Protein AF-A0A2W0B084-F1 (afdb_monomer_lite)

Foldseek 3Di:
DPDQCPDVVRVLVVLVVLLVVLDPVCLVVLLVQCPPPAPSSVVSSVVSCVSNVVVVSVVSVVVCVPPPDDHDDD

Secondary structure (DSSP, 8-state):
---GGG-HHHHTHHHHHHHHHT-GGGHHHHHHHTT-SSHHHHHHHHHHHHHTT-GGGHHHHHHHTT--PPP---

pLDDT: mean 74.93, std 13.5, range [41.91, 89.12]

Radius of gyration: 11.66 Å; chains: 1; bounding box: 30×22×30 Å

Sequence (74 aa):
MIPLLKDPDVQHIVPWSLAQIGDHDAVAPLIETLNDSNPDMRWLAIDALTILKAKEALPMIHALLTDDARIHFD

Structure (mmCIF, N/CA/C/O backbone):
data_AF-A0A2W0B084-F1
#
_entry.id   AF-A0A2W0B084-F1
#
loop_
_atom_site.group_PDB
_atom_site.id
_atom_site.type_symbol
_atom_site.label_atom_id
_atom_site.label_alt_id
_atom_site.label_comp_id
_atom_site.label_asym_id
_atom_site.label_entity_id
_atom_site.label_seq_id
_atom_site.pdbx_PDB_ins_code
_atom_site.Cartn_x
_atom_site.Cartn_y
_atom_site.Cartn_z
_atom_site.occupancy
_atom_site.B_iso_or_equiv
_atom_site.auth_seq_id
_atom_site.auth_comp_id
_atom_site.auth_asym_id
_atom_site.auth_atom_id
_atom_site.pdbx_PDB_model_num
ATOM 1 N N . MET A 1 1 ? -10.861 -13.952 -0.115 1.00 41.91 1 MET A N 1
ATOM 2 C CA . MET A 1 1 ? -10.660 -13.911 -1.581 1.00 41.91 1 MET A CA 1
ATOM 3 C C . MET A 1 1 ? -9.382 -13.125 -1.862 1.00 41.91 1 MET A C 1
ATOM 5 O O . MET A 1 1 ? -9.449 -11.912 -1.933 1.00 41.91 1 MET A O 1
ATOM 9 N N . ILE A 1 2 ? -8.228 -13.804 -1.947 1.00 49.69 2 ILE A N 1
ATOM 10 C CA . ILE A 1 2 ? -6.890 -13.203 -2.154 1.00 49.69 2 ILE A CA 1
ATOM 11 C C . ILE A 1 2 ? -6.211 -13.675 -3.477 1.00 49.69 2 ILE A C 1
ATOM 13 O O . ILE A 1 2 ? -5.083 -14.154 -3.417 1.00 49.69 2 ILE A O 1
ATOM 17 N N . PRO A 1 3 ? -6.828 -13.628 -4.686 1.00 49.34 3 PRO A N 1
ATOM 18 C CA . PRO A 1 3 ? -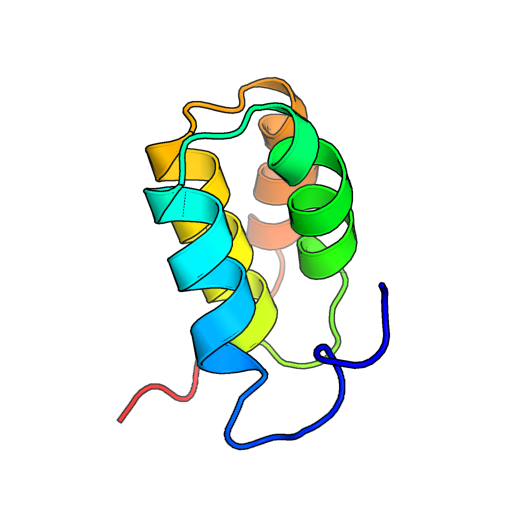6.045 -13.853 -5.911 1.00 49.34 3 PRO A CA 1
ATOM 19 C C . PRO A 1 3 ? -6.044 -12.695 -6.919 1.00 49.34 3 PRO A C 1
ATOM 21 O O . PRO A 1 3 ? -5.502 -12.861 -8.002 1.00 49.34 3 PRO A O 1
ATOM 24 N N . LEU A 1 4 ? -6.584 -11.518 -6.590 1.00 50.41 4 LEU A N 1
ATOM 25 C CA . LEU A 1 4 ? -6.593 -10.371 -7.516 1.00 50.41 4 LEU A CA 1
ATOM 26 C C . LEU A 1 4 ? -5.290 -9.554 -7.536 1.00 50.41 4 LEU A C 1
ATOM 28 O O . LEU A 1 4 ? -5.134 -8.676 -8.373 1.00 50.41 4 LEU A O 1
ATOM 32 N N . LEU A 1 5 ? -4.334 -9.866 -6.657 1.00 51.50 5 LEU A N 1
ATOM 33 C CA . LEU A 1 5 ? -3.091 -9.104 -6.495 1.00 51.50 5 LEU A CA 1
ATOM 34 C C . LEU A 1 5 ? -2.002 -9.402 -7.547 1.00 51.50 5 LEU A C 1
ATOM 36 O O . LEU A 1 5 ? -0.890 -8.912 -7.404 1.00 51.50 5 LEU A O 1
ATOM 40 N N . LYS A 1 6 ? -2.257 -10.258 -8.547 1.00 53.16 6 LYS A N 1
ATOM 41 C CA . LYS A 1 6 ? -1.209 -10.760 -9.464 1.00 53.16 6 LYS A CA 1
ATOM 42 C C . LYS A 1 6 ? -1.469 -10.530 -10.949 1.00 53.16 6 LYS A C 1
ATOM 44 O O . LYS A 1 6 ? -0.641 -10.934 -11.760 1.00 53.16 6 LYS A O 1
ATOM 49 N N . ASP A 1 7 ? -2.596 -9.927 -11.305 1.00 55.81 7 ASP A N 1
ATOM 50 C CA . ASP A 1 7 ? -2.888 -9.600 -12.698 1.00 55.81 7 ASP A CA 1
ATOM 51 C C . ASP A 1 7 ? -2.380 -8.176 -12.978 1.00 55.81 7 ASP A C 1
ATOM 53 O O . ASP A 1 7 ? -2.876 -7.257 -12.327 1.00 55.81 7 ASP A O 1
ATOM 57 N N . PRO A 1 8 ? -1.374 -7.965 -13.848 1.00 56.31 8 PRO A N 1
ATOM 58 C CA . PRO A 1 8 ? -0.694 -6.675 -13.995 1.00 56.31 8 PRO A CA 1
ATOM 59 C C . PRO A 1 8 ? -1.636 -5.514 -14.343 1.00 56.31 8 PRO A C 1
ATOM 61 O O . PRO A 1 8 ? -1.440 -4.415 -13.834 1.00 56.31 8 PRO A O 1
ATOM 64 N N . ASP A 1 9 ? -2.709 -5.756 -15.100 1.00 56.12 9 ASP A N 1
ATOM 65 C CA . ASP A 1 9 ? -3.705 -4.719 -15.418 1.00 56.12 9 ASP A CA 1
ATOM 66 C C . ASP A 1 9 ? -4.638 -4.399 -14.234 1.00 56.12 9 ASP A C 1
ATOM 68 O O . ASP A 1 9 ? -5.206 -3.311 -14.138 1.00 56.12 9 ASP A O 1
ATOM 72 N N . VAL A 1 10 ? -4.797 -5.337 -13.296 1.00 56.28 10 VAL A N 1
ATOM 73 C CA . VAL A 1 10 ? -5.703 -5.206 -12.142 1.00 56.28 10 VAL A CA 1
ATOM 74 C C . VAL A 1 10 ? -4.952 -4.836 -10.863 1.00 56.28 10 VAL A C 1
ATOM 76 O O . VAL A 1 10 ? -5.544 -4.309 -9.920 1.00 56.28 10 VAL A O 1
ATOM 79 N N . GLN A 1 11 ? -3.636 -5.041 -10.838 1.00 58.69 11 GLN A N 1
ATOM 80 C CA . GLN A 1 11 ? -2.790 -4.819 -9.674 1.00 58.69 11 GLN A CA 1
ATOM 81 C C . GLN A 1 11 ? -2.832 -3.350 -9.225 1.00 58.69 11 GLN A C 1
ATOM 83 O O . GLN A 1 11 ? -2.822 -3.085 -8.029 1.00 58.69 11 GLN A O 1
ATOM 88 N N . HIS A 1 12 ? -2.965 -2.395 -10.156 1.00 56.03 12 HIS A N 1
ATOM 89 C CA . HIS A 1 12 ? -3.049 -0.961 -9.837 1.00 56.03 12 HIS A CA 1
ATOM 90 C C . HIS A 1 12 ? -4.426 -0.551 -9.292 1.00 56.03 12 HIS A C 1
ATOM 92 O O . HIS A 1 12 ? -4.554 0.384 -8.501 1.00 56.03 12 HIS A O 1
ATOM 98 N N . ILE A 1 13 ? -5.473 -1.272 -9.698 1.00 60.12 13 ILE A N 1
ATOM 99 C CA . ILE A 1 13 ? -6.866 -0.964 -9.361 1.00 60.12 13 ILE A CA 1
ATOM 100 C C . ILE A 1 13 ? -7.174 -1.382 -7.919 1.00 60.12 13 ILE A C 1
ATOM 102 O O . ILE A 1 13 ? -7.985 -0.742 -7.248 1.00 60.12 13 ILE A O 1
ATOM 106 N N . VAL A 1 14 ? -6.526 -2.437 -7.418 1.00 62.84 14 VAL A N 1
ATOM 107 C CA . VAL A 1 14 ? -6.839 -3.026 -6.108 1.00 62.84 14 VAL A CA 1
ATOM 108 C C . VAL A 1 14 ? -6.462 -2.112 -4.933 1.00 62.84 14 VAL A C 1
ATOM 110 O O . VAL A 1 14 ? -7.356 -1.835 -4.131 1.00 62.84 14 VAL A O 1
ATOM 113 N N . PRO A 1 15 ? -5.229 -1.576 -4.813 1.00 59.78 15 PRO A N 1
ATOM 114 C CA . PRO A 1 15 ? -4.883 -0.659 -3.725 1.00 59.78 15 PRO A CA 1
ATOM 115 C C . PRO A 1 15 ? -5.764 0.595 -3.723 1.00 59.78 15 PRO A C 1
ATOM 117 O O . PRO A 1 15 ? -6.233 1.027 -2.671 1.00 59.78 15 PRO A O 1
ATOM 120 N N . TRP A 1 16 ? -6.061 1.133 -4.911 1.00 62.72 16 TRP A N 1
ATOM 121 C CA . TRP A 1 16 ? -6.888 2.331 -5.067 1.00 62.72 16 TRP A CA 1
ATOM 122 C C . TRP A 1 16 ? -8.360 2.087 -4.705 1.00 62.72 16 TRP A C 1
ATOM 124 O O . TRP A 1 16 ? -9.012 2.924 -4.076 1.00 62.72 16 TRP A O 1
ATOM 134 N N . SER A 1 17 ? -8.886 0.911 -5.053 1.00 62.78 17 SER A N 1
ATOM 135 C CA . SER A 1 17 ? -10.240 0.499 -4.67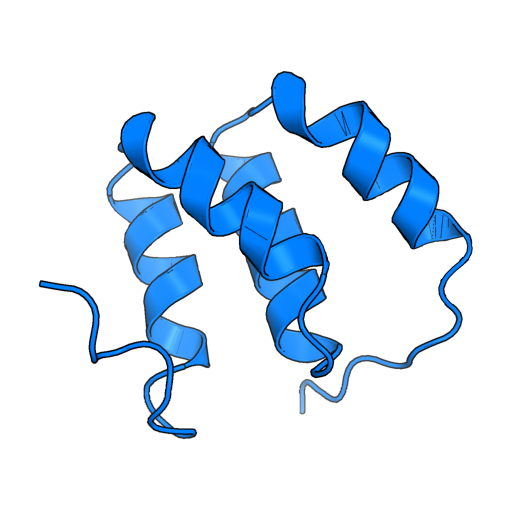3 1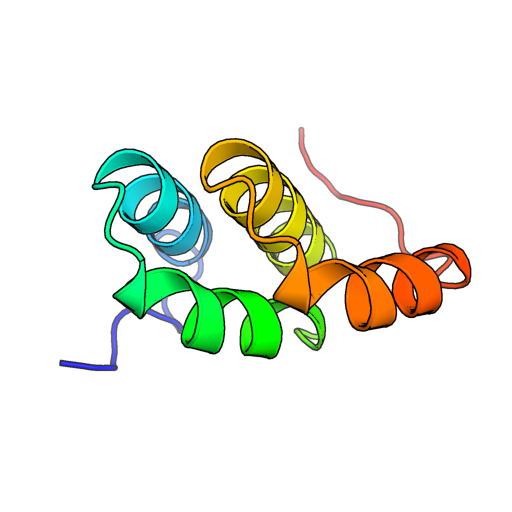.00 62.78 17 SER A CA 1
ATOM 136 C C . SER A 1 17 ? -10.345 0.259 -3.167 1.00 62.78 17 SER A C 1
ATOM 138 O O . SER A 1 17 ? -11.308 0.698 -2.547 1.00 62.78 17 SER A O 1
ATOM 140 N N . LEU A 1 18 ? -9.341 -0.374 -2.553 1.00 64.44 18 LEU A N 1
ATOM 141 C CA . LEU A 1 18 ? -9.304 -0.617 -1.107 1.00 64.44 18 LEU A CA 1
ATOM 142 C C . LEU A 1 18 ? -9.229 0.689 -0.300 1.00 64.44 18 LEU A C 1
ATOM 144 O O . LEU A 1 18 ? -9.934 0.825 0.697 1.00 64.44 18 LEU A O 1
ATOM 148 N N . ALA A 1 19 ? -8.457 1.676 -0.767 1.00 62.84 19 ALA A N 1
ATOM 149 C CA . ALA A 1 19 ? -8.411 3.009 -0.166 1.00 62.84 19 ALA A CA 1
ATOM 150 C C . ALA A 1 19 ? -9.775 3.713 -0.194 1.00 62.84 19 ALA A C 1
ATOM 152 O O . ALA A 1 19 ? -10.200 4.302 0.799 1.00 62.84 19 ALA A O 1
ATOM 153 N N . GLN A 1 20 ? -10.475 3.639 -1.330 1.00 63.91 20 GLN A N 1
ATOM 154 C CA . GLN A 1 20 ? -11.775 4.287 -1.512 1.00 63.91 20 GLN A CA 1
ATOM 155 C C . GLN A 1 20 ? -12.915 3.616 -0.760 1.00 63.91 20 GLN A C 1
ATOM 157 O O . GLN A 1 20 ? -13.863 4.297 -0.375 1.00 63.91 20 GLN A O 1
ATOM 162 N N . ILE A 1 21 ? -12.834 2.304 -0.538 1.00 64.56 21 ILE A N 1
ATOM 163 C CA . ILE A 1 21 ? -13.813 1.595 0.293 1.00 64.56 21 ILE A CA 1
ATOM 164 C C . ILE A 1 21 ? -13.717 2.079 1.753 1.00 64.56 21 ILE A C 1
ATOM 166 O O . ILE A 1 21 ? -14.700 1.995 2.486 1.00 64.56 21 ILE A O 1
ATOM 170 N N . GLY A 1 22 ? -12.581 2.664 2.163 1.00 59.47 22 GLY A N 1
ATOM 171 C CA . GLY A 1 22 ? -12.423 3.276 3.485 1.00 59.47 22 GLY A CA 1
ATOM 172 C C . GLY A 1 22 ? -12.393 2.254 4.620 1.00 59.47 22 GLY A C 1
ATOM 173 O O . GLY A 1 22 ? -12.574 2.618 5.782 1.00 59.47 22 GLY A O 1
ATOM 174 N N . ASP A 1 23 ? -12.198 0.979 4.287 1.00 70.62 23 ASP A N 1
ATOM 175 C CA . ASP A 1 23 ? -12.162 -0.094 5.264 1.00 70.62 23 ASP A CA 1
ATOM 176 C C . ASP A 1 23 ? -10.810 -0.075 5.976 1.00 70.62 23 ASP A C 1
ATOM 178 O O . ASP A 1 23 ? -9.757 -0.248 5.359 1.00 70.62 23 ASP A O 1
ATOM 182 N N . HIS A 1 24 ? -10.827 0.153 7.287 1.00 69.81 24 HIS A N 1
ATOM 183 C CA . HIS A 1 24 ? -9.618 0.102 8.103 1.00 69.81 24 HIS A CA 1
ATOM 184 C C . HIS A 1 24 ? -8.961 -1.289 8.071 1.00 69.81 24 HIS A C 1
ATOM 186 O O . HIS A 1 24 ? -7.753 -1.384 8.286 1.00 69.81 24 HIS A O 1
ATOM 192 N N . ASP A 1 25 ? -9.699 -2.346 7.715 1.00 76.25 25 ASP A N 1
ATOM 193 C CA . ASP A 1 25 ? -9.135 -3.684 7.521 1.00 76.25 25 ASP A CA 1
ATOM 194 C C . ASP A 1 25 ? -8.159 -3.743 6.326 1.00 76.25 25 ASP A C 1
ATOM 196 O O . ASP A 1 25 ? -7.314 -4.638 6.252 1.00 76.25 25 ASP A O 1
ATOM 200 N N . ALA A 1 26 ? -8.196 -2.757 5.419 1.00 77.56 26 ALA A N 1
ATOM 201 C CA . ALA A 1 26 ? -7.242 -2.633 4.318 1.00 77.56 26 ALA A CA 1
ATOM 202 C C . ALA A 1 26 ? -5.855 -2.131 4.758 1.00 77.56 26 ALA A C 1
ATOM 204 O O . ALA A 1 26 ? -4.896 -2.259 3.996 1.00 77.56 26 ALA A O 1
ATOM 205 N N . VAL A 1 27 ? -5.705 -1.603 5.978 1.00 83.69 27 VAL A N 1
ATOM 206 C CA . VAL A 1 27 ? -4.429 -1.042 6.453 1.00 83.69 27 VAL A CA 1
ATOM 207 C C . VAL A 1 27 ? -3.327 -2.101 6.492 1.00 83.69 27 VAL A C 1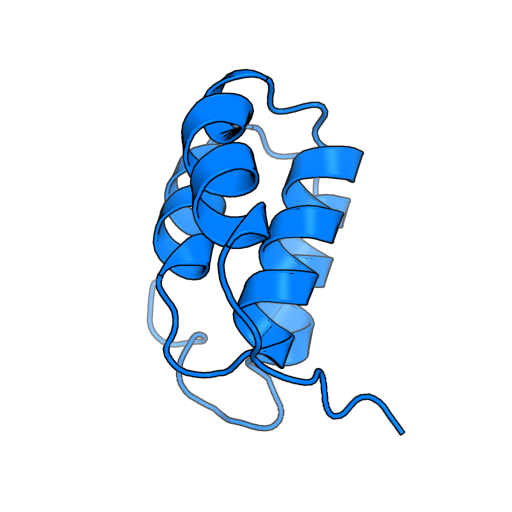
ATOM 209 O O . VAL A 1 27 ? -2.232 -1.848 5.997 1.00 83.69 27 VAL A O 1
ATOM 212 N N . ALA A 1 28 ? -3.602 -3.299 7.017 1.00 84.81 28 ALA A N 1
ATOM 213 C CA . ALA A 1 28 ? -2.594 -4.357 7.114 1.00 84.81 28 ALA A CA 1
ATOM 214 C C . ALA A 1 28 ? -2.116 -4.877 5.734 1.00 84.81 28 ALA A C 1
ATOM 216 O O . ALA A 1 28 ? -0.903 -4.932 5.520 1.00 84.81 28 ALA A O 1
ATOM 217 N N . PRO A 1 29 ? -3.003 -5.179 4.763 1.00 83.94 29 PRO A N 1
ATOM 218 C CA . PRO A 1 29 ? -2.592 -5.509 3.393 1.00 83.94 29 PRO A CA 1
ATOM 219 C C . PRO A 1 29 ? -1.815 -4.391 2.680 1.00 83.94 29 PRO A C 1
ATOM 221 O O . PRO A 1 29 ? -0.855 -4.654 1.955 1.00 83.94 29 PRO A O 1
ATOM 224 N N . LEU A 1 30 ? -2.201 -3.126 2.880 1.00 85.06 30 LEU A N 1
ATOM 225 C CA . LEU A 1 30 ? -1.500 -1.988 2.275 1.00 85.06 30 LEU A CA 1
ATOM 226 C C . LEU A 1 30 ? -0.098 -1.811 2.868 1.00 85.06 30 LEU A C 1
ATOM 228 O O . LEU A 1 30 ? 0.850 -1.544 2.137 1.00 85.06 30 LEU A O 1
ATOM 232 N N . ILE A 1 31 ? 0.045 -2.027 4.176 1.00 88.75 31 ILE A N 1
ATOM 233 C CA . ILE A 1 31 ? 1.334 -2.087 4.870 1.00 88.75 31 ILE A CA 1
ATOM 234 C C . ILE A 1 31 ? 2.221 -3.179 4.251 1.00 88.75 31 ILE A C 1
ATOM 236 O O . ILE A 1 31 ? 3.381 -2.912 3.960 1.00 88.75 31 ILE A O 1
ATOM 240 N N . GLU A 1 32 ? 1.702 -4.374 3.961 1.00 87.38 32 GLU A N 1
ATOM 241 C CA . GLU A 1 32 ? 2.474 -5.425 3.274 1.00 87.38 32 GLU A CA 1
ATOM 242 C C . GLU A 1 32 ? 2.937 -4.990 1.870 1.00 87.38 32 GLU A C 1
ATOM 244 O O . GLU A 1 32 ? 4.093 -5.206 1.499 1.00 87.38 32 GLU A O 1
ATOM 249 N N . THR A 1 33 ? 2.069 -4.288 1.136 1.00 85.81 33 THR A N 1
ATOM 250 C CA . THR A 1 33 ? 2.329 -3.793 -0.231 1.00 85.81 33 THR A CA 1
ATOM 251 C C . THR A 1 33 ? 3.452 -2.743 -0.284 1.00 85.81 33 THR A C 1
ATOM 253 O O . THR A 1 33 ? 4.084 -2.561 -1.323 1.00 85.81 33 THR A O 1
ATOM 256 N N . LEU A 1 34 ? 3.797 -2.104 0.841 1.00 87.56 34 LEU A N 1
ATOM 257 C CA . LEU A 1 34 ? 4.971 -1.223 0.939 1.00 87.56 34 LEU A CA 1
ATOM 258 C C . LEU A 1 34 ? 6.301 -1.951 0.667 1.00 87.56 34 LEU A C 1
ATOM 260 O O . LEU A 1 34 ? 7.284 -1.302 0.323 1.00 87.56 34 LEU A O 1
ATOM 264 N N . ASN A 1 35 ? 6.342 -3.283 0.777 1.00 87.38 35 ASN A N 1
ATOM 265 C CA . ASN A 1 35 ? 7.520 -4.097 0.460 1.00 87.38 35 ASN A CA 1
ATOM 266 C C . ASN A 1 35 ? 7.470 -4.725 -0.944 1.00 87.38 35 ASN A C 1
ATOM 268 O O . ASN A 1 35 ? 8.300 -5.580 -1.261 1.00 87.38 35 ASN A O 1
ATOM 272 N N . ASP A 1 36 ? 6.500 -4.348 -1.783 1.00 86.44 36 ASP A N 1
ATOM 273 C CA . ASP A 1 36 ? 6.402 -4.875 -3.143 1.00 86.44 36 ASP A CA 1
ATOM 274 C C . ASP A 1 36 ? 7.645 -4.487 -3.960 1.00 86.44 36 ASP A C 1
ATOM 276 O O . ASP A 1 36 ? 8.222 -3.417 -3.776 1.00 86.44 36 ASP A O 1
ATOM 280 N N . SER A 1 37 ? 8.081 -5.359 -4.869 1.00 85.12 37 SER A N 1
ATOM 281 C CA . SER A 1 37 ? 9.235 -5.091 -5.737 1.00 85.12 37 SER A CA 1
ATOM 282 C C . SER A 1 37 ? 8.937 -4.012 -6.781 1.00 85.12 37 SER A C 1
ATOM 284 O O . SER A 1 37 ? 9.858 -3.313 -7.209 1.00 85.12 37 SER A O 1
ATOM 286 N N . ASN A 1 38 ? 7.668 -3.842 -7.159 1.00 83.25 38 ASN A N 1
ATOM 287 C CA . ASN A 1 38 ? 7.209 -2.820 -8.084 1.00 83.25 38 ASN A CA 1
ATOM 288 C C . ASN A 1 38 ? 7.099 -1.447 -7.376 1.00 83.25 38 ASN A C 1
ATOM 290 O O . ASN A 1 38 ? 6.268 -1.294 -6.476 1.00 83.25 38 ASN A O 1
ATOM 294 N N . PRO A 1 39 ? 7.880 -0.427 -7.786 1.00 84.69 39 PRO A N 1
ATOM 295 C CA . PRO A 1 39 ? 7.813 0.919 -7.208 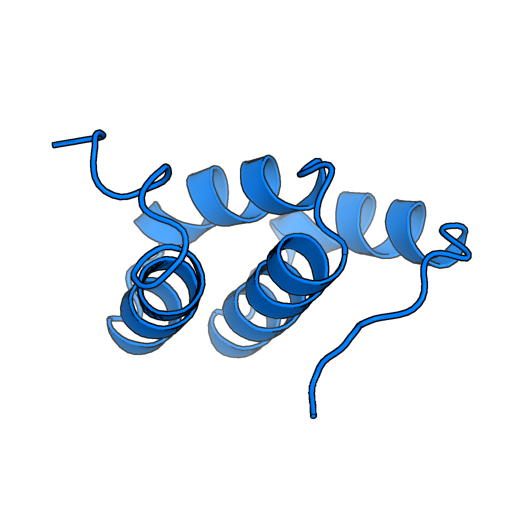1.00 84.69 39 PRO A CA 1
ATOM 296 C C . PRO A 1 39 ? 6.424 1.565 -7.310 1.00 84.69 39 PRO A C 1
ATOM 298 O O . PRO A 1 39 ? 6.021 2.298 -6.407 1.00 84.69 39 PRO A O 1
ATOM 301 N N . ASP A 1 40 ? 5.663 1.255 -8.362 1.00 83.38 40 ASP A N 1
ATOM 302 C CA . ASP A 1 40 ? 4.315 1.797 -8.557 1.00 83.38 40 ASP A CA 1
ATOM 303 C C . ASP A 1 40 ? 3.333 1.235 -7.521 1.00 83.38 40 ASP A C 1
ATOM 305 O O . ASP A 1 40 ? 2.479 1.961 -7.010 1.00 83.38 40 ASP A O 1
ATOM 309 N N . MET A 1 41 ? 3.494 -0.038 -7.136 1.00 82.94 41 MET A N 1
ATOM 310 C CA . MET A 1 41 ? 2.705 -0.654 -6.060 1.00 82.94 41 MET A CA 1
ATOM 311 C C . MET A 1 41 ? 3.017 -0.040 -4.705 1.00 82.94 41 MET A C 1
ATOM 313 O O . MET A 1 41 ? 2.101 0.239 -3.930 1.00 82.94 41 MET A O 1
ATOM 317 N N . ARG A 1 42 ? 4.301 0.223 -4.436 1.00 87.38 42 ARG A N 1
ATOM 318 C CA . ARG A 1 42 ? 4.716 0.911 -3.210 1.00 87.38 42 ARG A CA 1
ATOM 319 C C . ARG A 1 42 ? 4.090 2.301 -3.135 1.00 87.38 42 ARG A C 1
ATOM 321 O O . ARG A 1 42 ? 3.549 2.669 -2.095 1.00 87.38 42 ARG A O 1
ATOM 328 N N . TRP A 1 43 ? 4.091 3.046 -4.241 1.00 84.94 43 TRP A N 1
ATOM 329 C CA . TRP A 1 43 ? 3.467 4.368 -4.308 1.00 84.94 43 TRP A CA 1
ATOM 330 C C . TRP A 1 43 ? 1.952 4.317 -4.072 1.00 84.94 43 TRP A C 1
ATOM 332 O O . TRP A 1 43 ? 1.441 5.059 -3.233 1.00 84.94 43 TRP A O 1
ATOM 342 N N . LEU A 1 44 ? 1.243 3.397 -4.733 1.00 84.38 44 LEU A N 1
ATOM 343 C CA . LEU A 1 44 ? -0.200 3.215 -4.542 1.00 84.38 44 LEU A CA 1
ATOM 344 C C . LEU A 1 44 ? -0.554 2.869 -3.093 1.00 84.38 44 LEU A C 1
ATOM 346 O O . LEU A 1 44 ? -1.550 3.358 -2.562 1.00 84.38 44 LEU A O 1
ATOM 350 N N . ALA A 1 45 ? 0.268 2.050 -2.436 1.00 86.56 45 ALA A N 1
ATOM 351 C CA . ALA A 1 45 ? 0.091 1.728 -1.029 1.00 86.56 45 ALA A CA 1
ATOM 352 C C . ALA A 1 45 ? 0.280 2.957 -0.126 1.00 86.56 45 ALA A C 1
ATOM 354 O O . ALA A 1 45 ? -0.526 3.173 0.779 1.00 86.56 45 ALA 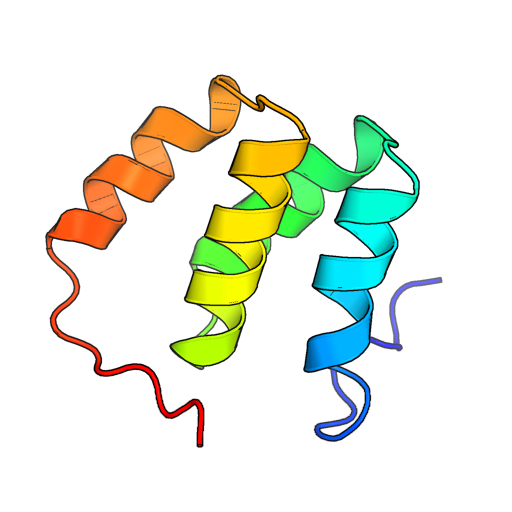A O 1
ATOM 355 N N . ILE A 1 46 ? 1.289 3.796 -0.388 1.00 88.31 46 ILE A N 1
ATOM 356 C CA . ILE A 1 46 ? 1.505 5.054 0.348 1.00 88.31 46 ILE A CA 1
ATOM 357 C C . ILE A 1 46 ? 0.309 6.002 0.174 1.00 88.31 46 ILE A C 1
ATOM 359 O O . ILE A 1 46 ? -0.167 6.564 1.166 1.00 88.31 46 ILE A O 1
ATOM 363 N N . ASP A 1 47 ? -0.199 6.164 -1.050 1.00 86.12 47 ASP A N 1
ATOM 364 C CA . ASP A 1 47 ? -1.354 7.027 -1.340 1.00 86.12 47 ASP A CA 1
ATOM 365 C C . ASP A 1 47 ? -2.614 6.526 -0.613 1.00 86.12 47 ASP A C 1
ATOM 367 O O . ASP A 1 47 ? -3.259 7.264 0.136 1.00 86.12 47 ASP A O 1
ATOM 371 N N . ALA A 1 48 ? -2.885 5.223 -0.703 1.00 85.38 48 ALA A N 1
ATOM 372 C CA . ALA A 1 48 ? -3.990 4.571 -0.011 1.00 85.38 48 ALA A CA 1
ATOM 373 C C . ALA A 1 48 ? -3.922 4.732 1.519 1.00 85.38 48 ALA A C 1
ATOM 375 O O . ALA A 1 48 ? -4.901 5.119 2.160 1.00 85.38 48 ALA A O 1
ATOM 376 N N . LEU A 1 49 ? -2.756 4.488 2.123 1.00 87.06 49 LEU A N 1
ATOM 377 C CA . LEU A 1 49 ? -2.536 4.647 3.565 1.00 87.06 49 LEU A CA 1
ATOM 378 C C . LEU A 1 49 ? -2.661 6.110 4.013 1.00 87.06 49 LEU A C 1
ATOM 380 O O . LEU A 1 49 ? -3.116 6.379 5.130 1.00 87.06 49 LEU A O 1
ATOM 384 N N . THR A 1 50 ? -2.309 7.056 3.138 1.00 86.00 50 THR A N 1
ATOM 385 C CA . THR A 1 50 ? -2.497 8.495 3.367 1.00 86.00 50 THR A CA 1
ATOM 386 C C . THR A 1 50 ? -3.981 8.857 3.405 1.00 86.00 50 THR A C 1
ATOM 388 O O . THR A 1 50 ? -4.417 9.537 4.339 1.00 86.00 50 THR A O 1
ATOM 391 N N . ILE A 1 51 ? -4.774 8.350 2.452 1.00 85.44 51 ILE A N 1
ATOM 392 C CA . ILE A 1 51 ? -6.235 8.532 2.402 1.00 85.44 51 ILE A CA 1
ATOM 393 C C . ILE A 1 51 ? -6.897 7.964 3.664 1.00 85.44 51 ILE A C 1
ATOM 395 O O . ILE A 1 51 ? -7.709 8.644 4.297 1.00 85.44 51 ILE A O 1
ATOM 399 N N . LEU A 1 52 ? -6.491 6.762 4.083 1.00 84.75 52 LEU A N 1
ATOM 400 C CA . LEU A 1 52 ? -6.989 6.095 5.292 1.00 84.75 52 LEU A CA 1
ATOM 401 C C . LEU A 1 52 ? -6.470 6.719 6.601 1.00 84.75 52 LEU A C 1
ATOM 403 O O . LEU A 1 52 ? -6.900 6.331 7.685 1.00 84.75 52 LEU A O 1
ATOM 407 N N . LYS A 1 53 ? -5.545 7.689 6.534 1.00 86.75 53 LYS A N 1
ATOM 408 C CA . LYS A 1 53 ? -4.880 8.307 7.698 1.00 86.75 53 LYS A CA 1
ATOM 409 C C . LYS A 1 53 ? -4.268 7.268 8.650 1.00 86.75 53 LYS A C 1
ATOM 411 O O . LYS A 1 53 ? -4.248 7.459 9.871 1.00 86.75 53 LYS A O 1
ATOM 416 N N . ALA A 1 54 ? -3.740 6.184 8.085 1.00 87.62 54 ALA A N 1
ATOM 417 C CA . ALA A 1 54 ? -3.214 5.037 8.809 1.00 87.62 54 ALA A CA 1
ATOM 418 C C . ALA A 1 54 ? -1.841 5.348 9.427 1.00 87.62 54 ALA A C 1
ATOM 420 O O . ALA A 1 54 ? -0.788 5.030 8.877 1.00 87.62 54 ALA A O 1
ATOM 421 N N . LYS A 1 55 ? -1.840 5.978 10.609 1.00 87.94 55 LYS A N 1
ATOM 422 C CA . LYS A 1 55 ? -0.608 6.361 11.328 1.00 87.94 55 LYS A CA 1
ATOM 423 C C . LYS A 1 55 ? 0.305 5.175 11.650 1.00 87.94 55 LYS A C 1
ATOM 425 O O . LYS A 1 55 ? 1.508 5.355 11.804 1.00 87.94 55 LYS A O 1
ATOM 430 N N . GLU A 1 56 ? -0.258 3.978 11.742 1.00 86.69 56 GLU A N 1
ATOM 431 C CA . GLU A 1 56 ? 0.464 2.729 11.998 1.00 86.69 56 GLU A CA 1
ATOM 432 C C . GLU A 1 56 ? 1.468 2.391 10.884 1.00 86.69 56 GLU A C 1
ATOM 434 O O . GLU A 1 56 ? 2.475 1.742 11.149 1.00 86.69 56 GLU A O 1
ATOM 439 N N . ALA A 1 57 ? 1.258 2.897 9.664 1.00 88.44 57 ALA A N 1
ATOM 440 C CA . ALA A 1 57 ? 2.171 2.697 8.542 1.00 88.44 57 ALA A CA 1
ATOM 441 C C . ALA A 1 57 ? 3.376 3.655 8.527 1.00 88.44 57 ALA A C 1
ATOM 443 O O . ALA A 1 57 ? 4.319 3.439 7.764 1.00 88.44 57 ALA A O 1
ATOM 444 N N . LEU A 1 58 ? 3.383 4.700 9.368 1.00 87.44 58 LEU A N 1
ATOM 445 C CA . LEU A 1 58 ? 4.436 5.726 9.379 1.00 87.44 58 LEU A CA 1
ATOM 446 C C . LEU A 1 58 ? 5.864 5.164 9.501 1.00 87.44 58 LEU A C 1
ATOM 448 O O . LEU A 1 58 ? 6.731 5.659 8.779 1.00 87.44 58 LEU A O 1
ATOM 452 N N . PRO A 1 59 ? 6.152 4.145 10.338 1.00 89.12 59 PRO A N 1
ATOM 453 C CA . PRO A 1 59 ? 7.497 3.578 10.419 1.00 89.12 59 PRO A CA 1
ATOM 454 C C . PRO A 1 59 ? 7.975 2.975 9.093 1.00 89.12 59 PRO A C 1
ATOM 456 O O . PRO A 1 59 ? 9.136 3.150 8.730 1.00 89.12 59 PRO A O 1
ATOM 459 N N . MET A 1 60 ? 7.087 2.305 8.350 1.00 86.56 60 MET A N 1
ATOM 460 C CA . MET A 1 60 ? 7.435 1.714 7.054 1.00 86.56 60 MET A CA 1
ATOM 461 C C . MET A 1 60 ? 7.569 2.759 5.954 1.00 86.56 60 MET A C 1
ATOM 463 O O . MET A 1 60 ? 8.520 2.704 5.180 1.00 86.56 60 MET A O 1
ATOM 467 N N . ILE A 1 61 ? 6.687 3.760 5.927 1.00 85.81 61 ILE A N 1
ATOM 468 C CA . ILE A 1 61 ? 6.811 4.881 4.986 1.00 85.81 61 ILE A CA 1
ATOM 469 C C . ILE A 1 61 ? 8.138 5.619 5.214 1.00 85.81 61 ILE A C 1
ATOM 471 O O . ILE A 1 61 ? 8.820 5.968 4.258 1.00 85.81 61 ILE A O 1
ATOM 475 N N . HIS A 1 62 ? 8.551 5.807 6.471 1.00 87.38 62 HIS A N 1
ATOM 476 C CA . HIS A 1 62 ? 9.832 6.437 6.789 1.00 87.38 62 HIS A CA 1
ATOM 477 C C . HIS A 1 62 ? 11.034 5.612 6.300 1.00 87.38 62 HIS A C 1
ATOM 479 O O . HIS A 1 62 ? 12.004 6.188 5.815 1.00 87.38 62 HIS A O 1
ATOM 485 N N . ALA A 1 63 ? 10.967 4.278 6.370 1.00 86.06 63 ALA A N 1
ATOM 486 C CA . ALA A 1 63 ? 12.003 3.406 5.814 1.00 86.06 63 ALA A CA 1
ATOM 487 C C . ALA A 1 63 ? 12.098 3.524 4.278 1.00 86.06 63 ALA A C 1
ATOM 489 O O . ALA A 1 63 ? 13.197 3.553 3.723 1.00 86.06 63 ALA A O 1
ATOM 490 N N . LEU A 1 64 ? 10.957 3.686 3.603 1.00 84.12 64 LEU A N 1
ATOM 491 C CA . LEU A 1 64 ? 10.877 3.875 2.152 1.00 84.12 64 LEU A CA 1
ATOM 492 C C . LEU A 1 64 ? 11.431 5.213 1.658 1.00 84.12 64 LEU A C 1
ATOM 494 O O . LEU A 1 64 ? 11.745 5.331 0.483 1.00 84.12 64 LEU A O 1
ATOM 498 N N . LEU A 1 65 ? 11.629 6.213 2.522 1.00 78.50 65 LEU A N 1
ATOM 499 C CA . LEU A 1 65 ? 12.270 7.474 2.116 1.00 78.50 65 LEU A CA 1
ATOM 500 C C . LEU A 1 65 ? 13.742 7.307 1.709 1.00 78.50 65 LEU A C 1
ATOM 502 O O . LEU A 1 65 ? 14.322 8.226 1.138 1.00 78.50 65 LEU A O 1
ATOM 506 N N . THR A 1 66 ? 14.347 6.161 2.028 1.00 82.06 66 THR A N 1
ATOM 507 C CA . THR A 1 66 ? 15.702 5.796 1.585 1.00 82.06 66 THR A CA 1
ATOM 508 C C . THR A 1 66 ? 15.717 4.932 0.322 1.00 82.06 66 THR A C 1
ATOM 510 O O . THR A 1 66 ? 16.786 4.516 -0.114 1.00 82.06 66 THR A O 1
ATOM 513 N N . ASP A 1 67 ? 14.548 4.652 -0.259 1.00 77.62 67 ASP A N 1
ATOM 514 C CA . ASP A 1 67 ? 14.409 3.929 -1.519 1.00 77.62 67 ASP A CA 1
ATOM 515 C C . ASP A 1 67 ? 14.561 4.898 -2.705 1.00 77.62 67 ASP A C 1
ATOM 517 O O . ASP A 1 67 ? 13.811 5.863 -2.835 1.00 77.62 67 ASP A O 1
ATOM 521 N N . ASP A 1 68 ? 15.539 4.641 -3.576 1.00 77.44 68 ASP A N 1
ATOM 522 C CA . ASP A 1 68 ? 15.837 5.450 -4.771 1.00 77.44 68 ASP A CA 1
ATOM 523 C C . ASP A 1 68 ? 15.062 4.989 -6.023 1.00 77.44 68 ASP A C 1
ATOM 525 O O . ASP A 1 68 ? 15.316 5.448 -7.144 1.00 77.44 68 ASP A O 1
ATOM 529 N N . ALA A 1 69 ? 14.129 4.047 -5.874 1.00 79.12 69 ALA A N 1
ATOM 530 C CA . ALA A 1 69 ? 13.362 3.546 -7.000 1.00 79.12 69 ALA A CA 1
ATOM 531 C C . ALA A 1 69 ? 12.474 4.631 -7.629 1.00 79.12 69 ALA A C 1
ATOM 533 O O . ALA A 1 69 ? 11.700 5.319 -6.963 1.00 79.12 69 ALA A O 1
ATOM 534 N N . ARG A 1 70 ? 12.559 4.755 -8.957 1.00 74.00 70 ARG A N 1
ATOM 535 C CA . ARG A 1 70 ? 11.710 5.672 -9.721 1.00 74.00 70 ARG A CA 1
ATOM 536 C C . ARG A 1 70 ? 10.364 5.013 -9.988 1.00 74.00 70 ARG A C 1
ATOM 538 O O . ARG A 1 70 ? 10.315 3.877 -10.446 1.00 74.00 70 ARG A O 1
ATOM 545 N N . ILE A 1 71 ? 9.299 5.760 -9.734 1.00 73.00 71 ILE A N 1
ATOM 546 C CA . ILE A 1 71 ? 7.949 5.413 -10.178 1.00 73.00 71 ILE A CA 1
ATOM 547 C C . ILE A 1 71 ? 7.841 5.597 -11.698 1.00 73.00 71 ILE A C 1
ATOM 549 O O . ILE A 1 71 ? 8.457 6.509 -12.259 1.00 73.00 71 ILE A O 1
ATOM 553 N N . HIS A 1 72 ? 7.073 4.733 -12.352 1.00 70.19 72 HIS A N 1
ATOM 554 C CA . HIS A 1 72 ? 6.895 4.673 -13.803 1.00 70.19 72 HIS A CA 1
ATOM 555 C C . HIS A 1 72 ? 5.459 5.036 -14.226 1.00 70.19 72 HIS A C 1
ATOM 557 O O . HIS A 1 72 ? 4.966 4.539 -15.233 1.00 70.19 72 HIS A O 1
ATOM 563 N N . PHE A 1 73 ? 4.788 5.915 -13.472 1.00 59.50 73 PHE A N 1
ATOM 564 C CA . PHE A 1 73 ? 3.506 6.497 -13.882 1.00 59.50 73 PHE A CA 1
ATOM 565 C C . PHE A 1 73 ? 3.700 7.402 -15.111 1.00 59.50 73 PHE A C 1
ATOM 567 O O . PHE A 1 73 ? 4.294 8.476 -14.989 1.00 59.50 73 PHE A O 1
ATOM 574 N N . ASP A 1 74 ? 3.203 6.953 -16.266 1.00 50.34 74 ASP A N 1
ATOM 575 C CA . ASP A 1 74 ? 2.978 7.766 -17.473 1.00 50.34 74 ASP A CA 1
ATOM 576 C C . ASP A 1 74 ? 1.624 8.501 -17.422 1.00 50.34 74 ASP A C 1
ATOM 578 O O . ASP A 1 74 ? 0.642 7.926 -16.890 1.00 50.34 74 ASP A O 1
#